Protein AF-A0A0D2D3Q6-F1 (afdb_monomer_lite)

Structure (mmCIF, N/CA/C/O backbone):
data_AF-A0A0D2D3Q6-F1
#
_entry.id   AF-A0A0D2D3Q6-F1
#
loop_
_atom_site.group_PDB
_atom_site.id
_atom_site.type_symbol
_atom_site.label_atom_id
_atom_site.label_alt_id
_atom_site.label_comp_id
_atom_site.label_asym_id
_atom_site.label_entity_id
_atom_site.label_seq_id
_atom_site.pdbx_PDB_ins_code
_atom_site.Cartn_x
_atom_site.Cartn_y
_atom_site.Cartn_z
_atom_site.occupancy
_atom_site.B_iso_or_equiv
_atom_site.auth_seq_id
_atom_site.auth_comp_id
_atom_site.auth_asym_id
_atom_site.auth_atom_id
_atom_site.pdbx_PDB_model_num
ATOM 1 N N . MET A 1 1 ? -14.175 33.205 -20.455 1.00 51.38 1 MET A N 1
ATOM 2 C CA . MET A 1 1 ? -14.523 32.131 -19.491 1.00 51.38 1 MET A CA 1
ATOM 3 C C . MET A 1 1 ? -14.733 30.752 -20.127 1.00 51.38 1 MET A C 1
ATOM 5 O O . MET A 1 1 ? -14.421 29.776 -19.465 1.00 51.38 1 MET A O 1
ATOM 9 N N . LEU A 1 2 ? -15.157 30.634 -21.395 1.00 55.62 2 LEU A N 1
ATOM 10 C CA . LEU A 1 2 ? -15.323 29.336 -22.084 1.00 55.62 2 LEU A CA 1
ATOM 11 C C . LEU A 1 2 ? -14.009 28.595 -22.442 1.00 55.62 2 LEU A C 1
ATOM 13 O O . LEU A 1 2 ? -14.038 27.388 -22.663 1.00 55.62 2 LEU A O 1
ATOM 17 N N . SER A 1 3 ? -12.853 29.274 -22.494 1.00 57.31 3 SER A N 1
ATOM 18 C CA . SER A 1 3 ? -11.579 28.653 -22.915 1.00 57.31 3 SER A CA 1
ATOM 19 C C . SER A 1 3 ? -10.879 27.840 -21.817 1.00 57.31 3 SER A C 1
ATOM 21 O O . SER A 1 3 ? -10.278 26.812 -22.120 1.00 57.31 3 SER A O 1
ATOM 23 N N . LEU A 1 4 ? -10.995 28.250 -20.548 1.00 57.03 4 LEU A N 1
ATOM 24 C CA . LEU A 1 4 ? -10.386 27.560 -19.400 1.00 57.03 4 LEU A CA 1
ATOM 25 C C . LEU A 1 4 ? -11.086 26.231 -19.082 1.00 57.03 4 LEU A C 1
ATOM 27 O O . LEU A 1 4 ? -10.421 25.244 -18.786 1.00 57.03 4 LEU A O 1
ATOM 31 N N . GLN A 1 5 ? -12.414 26.172 -19.219 1.00 58.59 5 GLN A N 1
ATOM 32 C CA . GLN A 1 5 ? -13.184 24.949 -18.963 1.00 58.59 5 GLN A CA 1
ATOM 33 C C . GLN A 1 5 ? -12.845 23.826 -19.955 1.00 58.59 5 GLN A C 1
ATOM 35 O O . GLN A 1 5 ? -12.785 22.663 -19.565 1.00 58.59 5 GLN A O 1
ATOM 40 N N . ARG A 1 6 ? -12.550 24.168 -21.217 1.00 57.25 6 ARG A N 1
ATOM 41 C 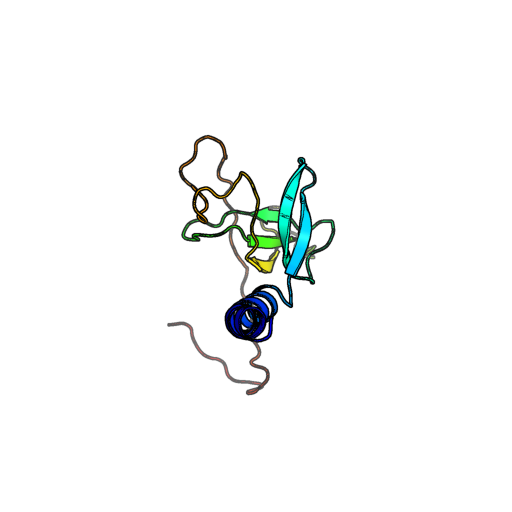CA . ARG A 1 6 ? -12.213 23.189 -22.262 1.00 57.25 6 ARG A CA 1
ATOM 42 C C . ARG A 1 6 ? -10.844 22.522 -22.040 1.00 57.25 6 ARG A C 1
ATOM 44 O O . ARG A 1 6 ? -10.670 21.373 -22.417 1.00 57.25 6 ARG A O 1
ATOM 51 N N . HIS A 1 7 ? -9.906 23.204 -21.375 1.00 61.28 7 HIS A N 1
ATOM 52 C CA . HIS A 1 7 ? -8.580 22.653 -21.048 1.00 61.28 7 HIS A CA 1
ATOM 53 C C . HIS A 1 7 ? -8.582 21.783 -19.779 1.00 61.28 7 HIS A C 1
ATOM 55 O O . HIS A 1 7 ? -7.660 21.003 -19.570 1.00 61.28 7 HIS A O 1
ATOM 61 N N . GLN A 1 8 ? -9.613 21.889 -18.934 1.00 68.00 8 GLN A N 1
ATOM 62 C CA . GLN A 1 8 ? -9.720 21.123 -17.686 1.00 68.00 8 GLN A CA 1
ATOM 63 C C . GLN A 1 8 ? -10.519 19.821 -17.827 1.00 68.00 8 GLN A C 1
ATOM 65 O O . GLN A 1 8 ? -10.447 18.967 -16.944 1.00 68.00 8 GLN A O 1
ATOM 70 N N . GLN A 1 9 ? -11.288 19.657 -18.907 1.00 71.56 9 GLN A N 1
ATOM 71 C CA . GLN A 1 9 ? -12.125 18.470 -19.114 1.00 71.56 9 GLN A CA 1
ATOM 72 C C . GLN A 1 9 ? -11.321 17.164 -19.220 1.00 71.56 9 GLN A C 1
ATOM 74 O O . GLN A 1 9 ? -11.612 16.269 -18.427 1.00 71.56 9 GLN A O 1
ATOM 79 N N . PRO A 1 10 ? -10.263 17.060 -20.052 1.00 79.12 10 PRO A N 1
ATOM 80 C CA . PRO A 1 10 ? -9.485 15.821 -20.152 1.00 79.12 10 PRO A CA 1
ATOM 81 C C . PRO A 1 10 ? -8.837 15.423 -18.821 1.00 79.12 10 PRO A C 1
ATOM 83 O O . PRO A 1 10 ? -8.783 14.253 -18.462 1.00 79.12 10 PRO A O 1
ATOM 86 N N . PHE A 1 11 ? -8.392 16.414 -18.043 1.00 75.00 11 PHE A N 1
ATOM 87 C CA . PHE A 1 11 ? -7.808 16.194 -16.723 1.00 75.00 11 PHE A CA 1
ATOM 88 C C . PHE A 1 11 ? -8.832 15.655 -15.717 1.00 75.00 11 PHE A C 1
ATOM 90 O O . PHE A 1 11 ? -8.550 14.712 -14.982 1.00 75.00 11 PHE A O 1
ATOM 97 N N . ARG A 1 12 ? -10.046 16.218 -15.698 1.00 73.94 12 ARG A N 1
ATOM 98 C CA . ARG A 1 12 ? -11.135 15.736 -14.835 1.00 73.94 12 ARG A CA 1
ATOM 99 C C . ARG A 1 12 ? -11.587 14.330 -15.213 1.00 73.94 12 ARG A C 1
ATOM 101 O O . ARG A 1 12 ? -11.845 13.525 -14.325 1.00 73.94 12 ARG A O 1
ATOM 108 N N . GLU A 1 13 ? -11.687 14.039 -16.505 1.00 80.88 13 GLU A N 1
ATOM 109 C CA . GLU A 1 13 ? -12.031 12.706 -17.005 1.00 80.88 13 GLU A CA 1
ATOM 110 C C . GLU A 1 13 ? -10.966 11.680 -16.624 1.00 80.88 13 GLU A C 1
ATOM 112 O O . GLU A 1 13 ? -11.313 10.630 -16.091 1.00 80.88 13 GLU A O 1
ATOM 117 N N . ALA A 1 14 ? -9.682 12.017 -16.780 1.00 72.56 14 ALA A N 1
ATOM 118 C CA . ALA A 1 14 ? -8.582 11.171 -16.332 1.00 72.56 14 ALA A CA 1
ATOM 119 C C . ALA A 1 14 ? -8.637 10.927 -14.815 1.00 72.56 14 ALA A C 1
ATOM 121 O O . ALA A 1 14 ? -8.611 9.779 -14.382 1.00 72.56 14 ALA A O 1
ATOM 122 N N . ILE A 1 15 ? -8.800 11.971 -13.994 1.00 74.75 15 ILE A N 1
ATOM 123 C CA . ILE A 1 15 ? -8.933 11.813 -12.535 1.00 74.75 15 ILE A CA 1
ATOM 124 C C . ILE A 1 15 ? -10.091 10.880 -12.179 1.00 74.75 15 ILE A C 1
ATOM 126 O O . ILE A 1 15 ? -9.925 10.006 -11.331 1.00 74.75 15 ILE A O 1
ATOM 130 N N . ASN A 1 16 ? -11.248 11.049 -12.816 1.00 74.38 16 ASN A N 1
ATOM 131 C CA . ASN A 1 16 ? -12.411 10.209 -12.555 1.00 74.38 16 ASN A CA 1
ATOM 132 C C . ASN A 1 16 ? -12.204 8.766 -13.032 1.00 74.38 16 ASN A C 1
ATOM 134 O O . ASN A 1 16 ? -12.684 7.847 -12.378 1.00 74.38 16 ASN A O 1
ATOM 138 N N . ALA A 1 17 ? -11.492 8.556 -14.140 1.00 72.06 17 ALA A N 1
ATOM 139 C CA . ALA A 1 17 ? -11.185 7.225 -14.652 1.00 72.06 17 ALA A CA 1
ATOM 140 C C . ALA A 1 17 ? -10.190 6.476 -13.751 1.00 72.06 17 ALA A C 1
ATOM 142 O O . ALA A 1 17 ? -10.398 5.302 -13.465 1.00 72.06 17 ALA A O 1
ATOM 143 N N . PHE A 1 18 ? -9.146 7.154 -13.264 1.00 67.25 18 PHE A N 1
ATOM 144 C CA . PHE A 1 18 ? -8.101 6.541 -12.435 1.00 67.25 18 PHE A CA 1
ATOM 145 C C . PHE A 1 18 ? -8.477 6.412 -10.953 1.00 67.25 18 PHE A C 1
ATOM 147 O O . PHE A 1 18 ? -7.998 5.500 -10.284 1.00 67.25 18 PHE A O 1
ATOM 154 N N . ASN A 1 19 ? -9.329 7.305 -10.434 1.00 75.69 19 ASN A N 1
ATOM 155 C CA . ASN A 1 19 ? -9.697 7.338 -9.012 1.00 75.69 19 ASN A CA 1
ATOM 156 C C . ASN A 1 19 ? -11.174 7.027 -8.750 1.00 75.69 19 ASN A C 1
ATOM 158 O O . ASN A 1 19 ? -11.618 7.074 -7.603 1.00 75.69 19 ASN A O 1
ATOM 162 N N . GLY A 1 20 ? -11.961 6.729 -9.786 1.00 76.88 20 GLY A N 1
ATOM 163 C CA . GLY A 1 20 ? -13.405 6.526 -9.669 1.00 76.88 20 GLY A CA 1
ATOM 164 C C . GLY A 1 20 ? -13.792 5.373 -8.746 1.00 76.88 20 GLY A C 1
ATOM 165 O O . GLY A 1 20 ? -14.895 5.374 -8.199 1.00 76.88 20 GLY A O 1
ATOM 166 N N . ASP A 1 21 ? -12.890 4.420 -8.528 1.00 82.69 21 ASP A N 1
ATOM 167 C CA . ASP A 1 21 ? -13.013 3.264 -7.640 1.00 82.69 21 ASP A CA 1
ATOM 168 C C . ASP A 1 21 ? -12.183 3.398 -6.350 1.00 82.69 21 ASP A C 1
ATOM 170 O O . ASP A 1 21 ? -12.068 2.430 -5.595 1.00 82.69 21 ASP A O 1
ATOM 174 N N . LYS A 1 22 ? -11.632 4.587 -6.078 1.00 89.25 22 LYS A N 1
ATOM 175 C CA . LYS A 1 22 ? -10.792 4.849 -4.913 1.00 89.25 22 LYS A CA 1
ATOM 176 C C . LYS A 1 22 ? -11.534 5.604 -3.810 1.00 89.25 22 LYS A C 1
ATOM 178 O O . LYS A 1 22 ? -12.496 6.332 -4.056 1.00 89.25 22 LYS A O 1
ATOM 183 N N . ILE A 1 23 ? -11.076 5.422 -2.576 1.00 91.31 23 ILE A N 1
ATOM 184 C CA . ILE A 1 23 ? -11.530 6.128 -1.374 1.00 91.31 23 ILE A CA 1
ATOM 185 C C . ILE A 1 23 ? -10.333 6.726 -0.642 1.00 91.31 23 ILE A C 1
ATOM 187 O O . ILE A 1 23 ? -9.238 6.167 -0.674 1.00 91.31 23 ILE A O 1
ATOM 191 N N . LEU A 1 24 ? -10.548 7.848 0.042 1.00 92.31 24 LEU A N 1
ATOM 192 C CA . LEU A 1 24 ? -9.580 8.380 0.996 1.00 92.31 24 LEU A CA 1
ATOM 193 C C . LEU A 1 24 ? -9.763 7.693 2.347 1.00 92.31 24 LEU A C 1
ATOM 195 O O . LEU A 1 24 ? -10.890 7.435 2.772 1.00 92.31 24 LEU A O 1
ATOM 199 N N . GLY A 1 25 ? -8.657 7.433 3.033 1.00 91.31 25 GLY A N 1
ATOM 200 C CA . GLY A 1 25 ? -8.680 6.838 4.362 1.00 91.31 25 GLY A CA 1
ATOM 201 C C . GLY A 1 25 ? -7.374 7.040 5.112 1.00 91.31 25 GLY A C 1
ATOM 202 O O . GLY A 1 25 ? -6.446 7.694 4.628 1.00 91.31 25 GLY A O 1
ATOM 203 N N . SER A 1 26 ? -7.303 6.438 6.292 1.00 91.56 26 SER A N 1
ATOM 204 C CA . SER A 1 26 ? -6.084 6.366 7.083 1.00 91.56 26 SER A CA 1
ATOM 205 C C . SER A 1 26 ? -5.839 4.952 7.598 1.00 91.56 26 SER A C 1
ATOM 207 O O . SER A 1 26 ? -6.762 4.166 7.808 1.00 91.56 26 SER A O 1
ATOM 209 N N . THR A 1 27 ? -4.566 4.630 7.793 1.00 88.44 27 THR A N 1
ATOM 210 C CA . THR A 1 27 ? -4.126 3.413 8.478 1.00 88.44 27 THR A CA 1
ATOM 211 C C . THR A 1 27 ? -4.247 3.589 9.993 1.00 88.44 27 THR A C 1
ATOM 213 O O . THR A 1 27 ? -4.240 4.714 10.499 1.00 88.44 27 THR A O 1
ATOM 216 N N . ALA A 1 28 ? -4.301 2.483 10.741 1.00 85.25 28 ALA A N 1
ATOM 217 C CA . ALA A 1 28 ? -4.389 2.512 12.207 1.00 85.25 28 ALA A CA 1
ATOM 218 C C . ALA A 1 28 ? -3.193 3.211 12.882 1.00 85.25 28 ALA A C 1
ATOM 220 O O . ALA A 1 28 ? -3.321 3.731 13.986 1.00 85.25 28 ALA A O 1
ATOM 221 N N . VAL A 1 29 ? -2.044 3.255 12.202 1.00 81.06 29 VAL A N 1
ATOM 222 C CA . VAL A 1 29 ? -0.820 3.924 12.668 1.00 81.06 29 VAL A CA 1
ATOM 223 C C . VAL A 1 29 ? -0.732 5.396 12.230 1.00 81.06 29 VAL A C 1
ATOM 225 O O . VAL A 1 29 ? 0.270 6.054 12.485 1.00 81.06 29 VAL A O 1
ATOM 228 N N . GLY A 1 30 ? -1.776 5.934 11.587 1.00 82.94 30 GLY A N 1
ATOM 229 C CA . GLY A 1 30 ? -1.913 7.366 11.308 1.00 82.94 30 GLY A CA 1
ATOM 230 C C . GLY A 1 30 ? -1.475 7.834 9.918 1.00 82.94 30 GLY A C 1
ATOM 231 O O . GLY A 1 30 ? -1.585 9.025 9.636 1.00 82.94 30 GLY A O 1
ATOM 232 N N . TYR A 1 31 ? -1.034 6.948 9.017 1.00 84.44 31 TYR A N 1
ATOM 233 C CA . TYR A 1 31 ? -0.770 7.347 7.626 1.00 84.44 31 TYR A CA 1
ATOM 234 C C . TYR A 1 31 ? -2.068 7.595 6.862 1.00 84.44 31 TYR A C 1
ATOM 236 O O . TYR A 1 31 ? -2.979 6.772 6.936 1.00 84.44 31 TYR A O 1
ATOM 244 N N . ALA A 1 32 ? -2.127 8.675 6.086 1.00 88.25 32 ALA A N 1
ATOM 245 C CA . ALA A 1 32 ? -3.217 8.951 5.154 1.00 88.25 32 ALA A CA 1
ATOM 246 C C . ALA A 1 32 ? -2.930 8.333 3.780 1.00 88.25 32 ALA A C 1
ATOM 248 O O . ALA A 1 32 ? -1.781 8.277 3.339 1.00 88.25 32 ALA A O 1
ATOM 249 N N . GLY A 1 33 ? -3.973 7.893 3.083 1.00 89.94 33 GLY A N 1
ATOM 250 C CA . GLY A 1 33 ? -3.811 7.239 1.793 1.00 89.94 33 GLY A CA 1
ATOM 251 C C . GLY A 1 33 ? -5.071 7.203 0.945 1.00 89.94 33 GLY A C 1
ATOM 252 O O . GLY A 1 33 ? -6.144 7.668 1.342 1.00 89.94 33 GLY A O 1
ATOM 253 N N . MET A 1 34 ? -4.904 6.629 -0.239 1.00 92.00 34 MET A N 1
ATOM 254 C CA . MET A 1 34 ? -5.955 6.373 -1.205 1.00 92.00 34 MET A CA 1
ATOM 255 C C . MET A 1 34 ? -6.010 4.871 -1.490 1.00 92.00 34 MET A C 1
ATOM 257 O O . MET A 1 34 ? -5.006 4.255 -1.850 1.00 92.00 34 MET A O 1
ATOM 261 N N . PHE A 1 35 ? -7.185 4.284 -1.300 1.00 92.44 35 PHE A N 1
ATOM 262 C CA . PHE A 1 35 ? -7.415 2.839 -1.258 1.00 92.44 35 PHE A CA 1
ATOM 263 C C . PHE A 1 35 ? -8.514 2.440 -2.237 1.00 92.44 35 PHE A C 1
ATOM 265 O O . PHE A 1 35 ? -9.252 3.301 -2.706 1.00 92.44 35 PHE A O 1
ATOM 272 N N . ASN A 1 36 ? -8.673 1.149 -2.524 1.00 92.94 36 ASN A N 1
ATOM 273 C CA . ASN A 1 36 ? -9.818 0.673 -3.304 1.00 92.94 36 ASN A CA 1
ATOM 274 C C . ASN A 1 36 ? -11.115 0.799 -2.491 1.00 92.94 36 ASN A C 1
ATOM 276 O O . ASN A 1 36 ? -11.114 0.658 -1.271 1.00 92.94 36 ASN A O 1
ATOM 280 N N . LYS A 1 37 ? -12.253 1.021 -3.157 1.00 92.31 37 LYS A N 1
ATOM 281 C CA . LYS A 1 37 ? -13.582 1.097 -2.514 1.00 92.31 37 LYS A CA 1
ATOM 282 C C . LYS A 1 37 ? -13.956 -0.141 -1.698 1.00 92.31 37 LYS A C 1
ATOM 284 O O . LYS A 1 37 ? -14.793 -0.048 -0.808 1.00 92.31 37 LYS A O 1
ATOM 289 N N . SER A 1 38 ? -13.376 -1.291 -2.024 1.00 92.25 38 SER A N 1
ATOM 290 C CA . SER A 1 38 ? -13.569 -2.555 -1.311 1.00 92.25 38 SER A CA 1
ATOM 291 C C . SER A 1 38 ? -12.736 -2.668 -0.030 1.00 92.25 38 SER A C 1
ATOM 293 O O . SER A 1 38 ? -12.942 -3.625 0.723 1.00 92.25 38 SER A O 1
ATOM 295 N N . THR A 1 39 ? -11.815 -1.730 0.228 1.00 93.81 39 THR A N 1
ATOM 296 C CA . THR A 1 39 ? -11.005 -1.681 1.450 1.00 93.81 39 THR A CA 1
ATOM 297 C C . THR A 1 39 ? -11.880 -1.416 2.674 1.00 93.81 39 THR A C 1
ATOM 299 O O . THR A 1 39 ? -12.785 -0.580 2.643 1.00 93.81 39 THR A O 1
ATOM 302 N N . ARG A 1 40 ? -11.608 -2.127 3.770 1.00 93.38 40 ARG A N 1
ATOM 303 C CA . ARG A 1 40 ? -12.363 -2.038 5.028 1.00 93.38 40 ARG A CA 1
ATOM 304 C C . ARG A 1 40 ? -11.460 -2.226 6.256 1.00 93.38 40 ARG A C 1
ATOM 306 O O . ARG A 1 40 ? -10.339 -2.715 6.115 1.00 93.38 40 ARG A O 1
ATOM 313 N N . PRO A 1 41 ? -11.932 -1.881 7.470 1.00 92.94 41 PRO A N 1
ATOM 314 C CA . PRO A 1 41 ? -11.190 -2.156 8.699 1.00 92.94 41 PRO A CA 1
ATOM 315 C C . PRO A 1 41 ? -10.808 -3.638 8.825 1.00 92.94 41 PRO A C 1
ATOM 317 O O . PRO A 1 41 ? -11.636 -4.514 8.577 1.00 92.94 41 PRO A O 1
ATOM 320 N N . GLY A 1 42 ? -9.561 -3.902 9.220 1.00 89.00 42 GLY A N 1
ATOM 321 C CA . GLY A 1 42 ? -8.981 -5.249 9.296 1.00 89.00 42 GLY A CA 1
ATOM 322 C C . GLY A 1 42 ? -8.170 -5.657 8.062 1.00 89.00 42 GLY A C 1
ATOM 323 O O . GLY A 1 42 ? -7.388 -6.600 8.149 1.00 89.00 42 GLY A O 1
ATOM 324 N N . ASP A 1 43 ? -8.298 -4.935 6.946 1.00 91.69 43 ASP A N 1
ATOM 325 C CA . ASP A 1 43 ? -7.360 -5.065 5.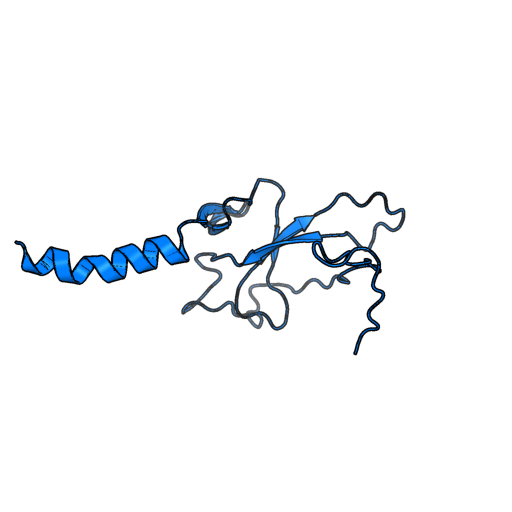833 1.00 91.69 43 ASP A CA 1
ATOM 326 C C . ASP A 1 43 ? -5.985 -4.502 6.237 1.00 91.69 43 ASP A C 1
ATOM 328 O O . ASP A 1 43 ? -5.886 -3.555 7.026 1.00 91.69 43 ASP A O 1
ATOM 332 N N . ILE A 1 44 ? -4.921 -5.076 5.682 1.00 89.75 44 ILE A N 1
ATOM 333 C CA . ILE A 1 44 ? -3.535 -4.696 5.955 1.00 89.75 44 ILE A CA 1
ATOM 334 C C . ILE A 1 44 ? -2.894 -4.080 4.715 1.00 89.75 44 ILE A C 1
ATOM 336 O O . ILE A 1 44 ? -3.162 -4.492 3.587 1.00 89.75 44 ILE A O 1
ATOM 340 N N . VAL A 1 45 ? -2.033 -3.089 4.931 1.00 88.81 45 VAL A N 1
ATOM 341 C CA . VAL A 1 45 ? -1.202 -2.504 3.875 1.00 88.81 45 VAL A CA 1
ATOM 342 C C . VAL A 1 45 ? 0.158 -3.179 3.914 1.00 88.81 45 VAL A C 1
ATOM 344 O O . VAL A 1 45 ? 0.782 -3.240 4.972 1.00 88.81 45 VAL A O 1
ATOM 347 N N . VAL A 1 46 ? 0.618 -3.663 2.768 1.00 86.38 46 VAL A N 1
ATOM 348 C CA . VAL A 1 46 ? 1.912 -4.330 2.622 1.00 86.38 46 VAL A CA 1
ATOM 349 C C . VAL A 1 46 ? 2.676 -3.756 1.439 1.00 86.38 46 VAL A C 1
ATOM 351 O O . VAL A 1 46 ? 2.088 -3.329 0.445 1.00 86.38 46 VAL A O 1
ATOM 354 N N . ALA A 1 47 ? 3.998 -3.790 1.524 1.00 82.62 47 ALA A N 1
ATOM 355 C CA . ALA A 1 47 ? 4.862 -3.664 0.363 1.00 82.62 47 ALA A CA 1
ATOM 35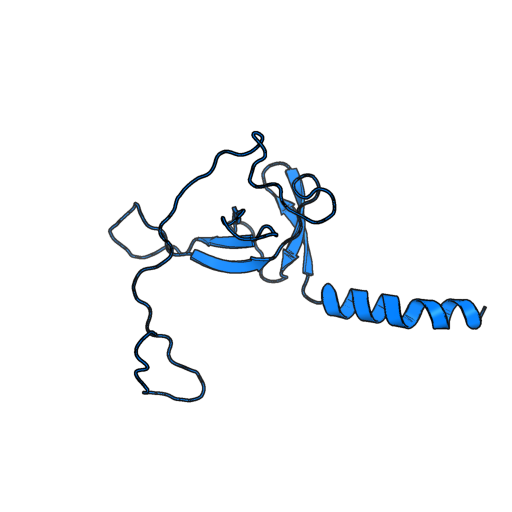6 C C . ALA A 1 47 ? 5.323 -5.066 -0.035 1.00 82.62 47 ALA A C 1
ATOM 358 O O . ALA A 1 47 ? 5.889 -5.788 0.784 1.00 82.62 47 ALA A O 1
ATOM 359 N N . LEU A 1 48 ? 5.051 -5.464 -1.275 1.00 81.81 48 LEU A N 1
ATOM 360 C CA . LEU A 1 48 ? 5.481 -6.759 -1.796 1.00 81.81 48 LEU A CA 1
ATOM 361 C C . LEU A 1 48 ? 6.839 -6.598 -2.477 1.00 81.81 48 LEU A C 1
ATOM 363 O O . LEU A 1 48 ? 7.014 -5.693 -3.295 1.00 81.81 48 LEU A O 1
ATOM 367 N N . PHE A 1 49 ? 7.795 -7.479 -2.168 1.00 75.94 49 PHE A N 1
ATOM 368 C CA . PHE A 1 49 ? 9.080 -7.493 -2.866 1.00 75.94 49 PHE A CA 1
ATOM 369 C C . PHE A 1 49 ? 8.881 -7.676 -4.372 1.00 75.94 49 PHE A C 1
ATOM 371 O O . PHE A 1 49 ? 8.155 -8.562 -4.811 1.00 75.94 49 PHE A O 1
ATOM 378 N N . GLY A 1 50 ? 9.527 -6.809 -5.155 1.00 75.75 50 GLY A N 1
ATOM 379 C CA . GLY A 1 50 ? 9.354 -6.743 -6.609 1.00 75.75 50 GLY A CA 1
ATOM 380 C C . GLY A 1 50 ? 8.187 -5.863 -7.076 1.00 75.75 50 GLY A C 1
ATOM 381 O O . GLY A 1 50 ? 8.049 -5.653 -8.277 1.00 75.75 50 GLY A O 1
ATOM 382 N N . GLY A 1 51 ? 7.372 -5.324 -6.164 1.00 75.81 51 GLY A N 1
ATOM 383 C CA . GLY A 1 51 ? 6.351 -4.323 -6.468 1.00 75.81 51 GLY A CA 1
ATOM 384 C C . GLY A 1 51 ? 6.862 -2.888 -6.303 1.00 75.81 51 GLY A C 1
ATOM 385 O O . GLY A 1 51 ? 7.641 -2.598 -5.400 1.00 75.81 51 GLY A O 1
ATOM 386 N N . GLU A 1 52 ? 6.385 -1.978 -7.153 1.00 79.00 52 GLU A N 1
ATOM 387 C CA . GLU A 1 52 ? 6.706 -0.536 -7.088 1.00 79.00 52 GLU A CA 1
ATOM 388 C C . GLU A 1 52 ? 5.750 0.255 -6.173 1.00 79.00 52 GLU A C 1
ATOM 390 O O . GLU A 1 52 ? 6.018 1.399 -5.797 1.00 79.00 52 GLU A O 1
ATOM 395 N N . TYR A 1 53 ? 4.628 -0.369 -5.802 1.00 84.62 53 TYR A N 1
ATOM 396 C CA . TYR A 1 53 ? 3.510 0.240 -5.087 1.00 84.62 53 TYR A CA 1
ATOM 397 C C . TYR A 1 53 ? 3.106 -0.609 -3.877 1.00 84.62 53 TYR A C 1
ATOM 399 O O . TYR A 1 53 ? 3.241 -1.834 -3.921 1.00 84.62 53 TYR A O 1
ATOM 407 N N . PRO A 1 54 ? 2.567 0.003 -2.808 1.00 88.31 54 PRO A N 1
ATOM 408 C CA . PRO A 1 54 ? 1.966 -0.746 -1.721 1.00 88.31 54 PRO A CA 1
ATOM 409 C C . PRO A 1 54 ? 0.621 -1.352 -2.143 1.00 88.31 54 PRO A C 1
ATOM 411 O O . PRO A 1 54 ? -0.113 -0.820 -2.982 1.00 88.31 54 PRO A O 1
ATOM 414 N N . PHE A 1 55 ? 0.269 -2.461 -1.507 1.00 90.56 55 PHE A N 1
ATOM 415 C CA . PHE A 1 55 ? -0.949 -3.222 -1.752 1.00 90.56 55 PHE A CA 1
ATOM 416 C C . PHE A 1 55 ? -1.769 -3.346 -0.476 1.00 90.56 55 PHE A C 1
ATOM 418 O O . PHE A 1 55 ? -1.234 -3.387 0.629 1.00 90.56 55 PHE A O 1
ATOM 425 N N . VAL A 1 56 ? -3.081 -3.447 -0.642 1.00 91.69 56 VAL A N 1
ATOM 426 C CA . VAL A 1 56 ? -4.001 -3.838 0.419 1.00 91.69 56 VAL A CA 1
ATOM 427 C C . VAL A 1 56 ? -4.260 -5.332 0.289 1.00 91.69 56 VAL A C 1
ATOM 429 O O . VAL A 1 56 ? -4.749 -5.795 -0.747 1.00 91.69 56 VAL A O 1
ATOM 432 N N . LEU A 1 57 ? -3.955 -6.074 1.349 1.00 90.94 57 LEU A N 1
ATOM 433 C CA . LEU A 1 57 ? -4.325 -7.474 1.503 1.00 90.94 57 LEU A CA 1
ATOM 434 C C . LEU A 1 57 ? -5.384 -7.607 2.587 1.00 90.94 57 LEU A C 1
ATOM 436 O O . LEU A 1 57 ? -5.375 -6.893 3.589 1.00 90.94 57 LEU A O 1
ATOM 440 N N . ARG A 1 58 ? -6.284 -8.562 2.407 1.00 90.25 58 ARG A N 1
ATOM 441 C CA . ARG A 1 58 ? -7.250 -8.947 3.424 1.00 90.25 58 ARG A CA 1
ATOM 442 C C . ARG A 1 58 ? -6.892 -10.328 3.952 1.00 90.25 58 ARG A C 1
ATOM 444 O O . ARG A 1 58 ? -6.956 -11.282 3.173 1.00 90.25 58 ARG A O 1
ATOM 451 N N . PRO A 1 59 ? -6.564 -10.463 5.247 1.00 85.19 59 PRO A N 1
ATOM 452 C CA . PRO A 1 59 ? -6.425 -11.772 5.862 1.00 85.19 59 PRO A CA 1
ATOM 453 C C . PRO A 1 59 ? -7.734 -12.547 5.697 1.00 85.19 59 PRO A C 1
ATOM 455 O O . PRO A 1 59 ? -8.811 -12.066 6.067 1.00 85.19 59 PRO A O 1
ATOM 458 N N . ARG A 1 60 ? -7.659 -13.745 5.129 1.00 80.50 60 ARG A N 1
ATOM 459 C CA . ARG A 1 60 ? -8.746 -14.716 5.181 1.00 80.50 60 ARG A CA 1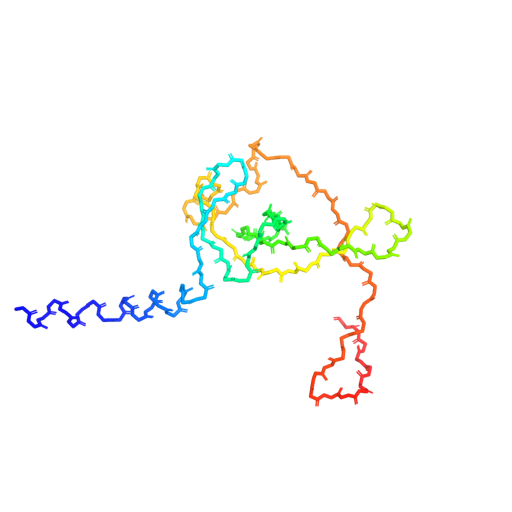
ATOM 460 C C . ARG A 1 60 ? -8.541 -15.495 6.471 1.00 80.50 60 ARG A C 1
ATOM 462 O O . ARG A 1 60 ? -7.448 -15.982 6.736 1.00 80.50 60 ARG A O 1
ATOM 469 N N . GLN A 1 61 ? -9.586 -15.622 7.283 1.00 66.25 61 GLN A N 1
ATOM 470 C CA . GLN A 1 61 ? -9.590 -16.646 8.325 1.00 66.25 61 GLN A CA 1
ATOM 471 C C . GLN A 1 61 ? -9.590 -17.991 7.603 1.00 66.25 61 GLN A C 1
ATOM 473 O O . GLN A 1 61 ? -10.640 -18.467 7.172 1.00 66.25 61 GLN A O 1
ATOM 478 N N . SER A 1 62 ? -8.409 -18.553 7.363 1.00 56.53 62 SER A N 1
ATOM 479 C CA . SER A 1 62 ? -8.330 -19.909 6.860 1.00 56.53 62 SER A CA 1
ATOM 480 C C . SER A 1 62 ? -8.806 -20.822 7.993 1.00 56.53 62 SER A C 1
ATOM 482 O O . SER A 1 62 ? -8.440 -20.673 9.156 1.00 56.53 62 SER A O 1
ATOM 484 N N . LEU A 1 63 ? -9.667 -21.773 7.648 1.00 50.38 63 LEU A N 1
ATOM 485 C CA . LEU A 1 63 ? -10.021 -22.912 8.495 1.00 50.38 63 LEU A CA 1
ATOM 486 C C . LEU A 1 63 ? -8.847 -23.914 8.590 1.00 50.38 63 LEU A C 1
ATOM 488 O O . LEU A 1 63 ? -9.071 -25.091 8.867 1.00 50.38 63 LEU A O 1
ATOM 492 N N . ARG A 1 64 ? -7.614 -23.485 8.277 1.00 49.16 64 ARG A N 1
ATOM 493 C CA . ARG A 1 64 ? -6.436 -24.350 8.229 1.00 49.16 64 ARG A CA 1
ATOM 494 C C . ARG A 1 64 ? -5.874 -24.523 9.638 1.00 49.16 64 ARG A C 1
ATOM 496 O O . ARG A 1 64 ? -5.930 -23.624 10.473 1.00 49.16 64 ARG A O 1
ATOM 503 N N . VAL A 1 65 ? -5.392 -25.732 9.894 1.00 50.66 65 VAL A N 1
ATOM 504 C CA . VAL A 1 65 ? -4.862 -26.200 11.186 1.00 50.66 65 VAL A CA 1
ATOM 505 C C . VAL A 1 65 ? -3.421 -25.703 11.400 1.00 50.66 65 VAL A C 1
ATOM 507 O O . VAL A 1 65 ? -2.873 -25.756 12.498 1.00 50.66 65 VAL A O 1
ATOM 510 N N . ASP A 1 66 ? -2.836 -25.166 10.341 1.00 51.59 66 ASP A N 1
ATOM 511 C CA . ASP A 1 66 ? -1.475 -24.711 10.179 1.00 51.59 66 ASP A CA 1
ATOM 512 C C . ASP A 1 66 ? -1.453 -23.187 10.381 1.00 51.59 66 ASP A C 1
ATOM 514 O O . ASP A 1 66 ? -1.783 -22.394 9.502 1.00 51.59 66 ASP A O 1
ATOM 518 N N . VAL A 1 67 ? -1.115 -22.791 11.609 1.00 50.62 67 VAL A N 1
ATOM 519 C CA . VAL A 1 67 ? -1.181 -21.413 12.137 1.00 50.62 67 VAL A CA 1
ATOM 520 C C . VAL A 1 67 ? -0.182 -20.454 11.479 1.00 50.62 67 VAL A C 1
ATOM 522 O O . VAL A 1 67 ? -0.320 -19.239 11.620 1.00 50.62 67 VAL A O 1
ATOM 525 N N . ASP A 1 68 ? 0.805 -20.995 10.765 1.00 49.91 68 ASP A N 1
ATOM 526 C CA . ASP A 1 68 ? 1.972 -20.247 10.295 1.00 49.91 68 ASP A CA 1
ATOM 527 C C . ASP A 1 68 ? 1.815 -19.694 8.866 1.00 49.91 68 ASP A C 1
ATOM 529 O O . ASP A 1 68 ? 2.604 -18.845 8.454 1.00 49.91 68 ASP A O 1
ATOM 533 N N . LEU A 1 69 ? 0.780 -20.108 8.118 1.00 53.03 69 LEU A N 1
ATOM 534 C CA . LEU A 1 69 ? 0.535 -19.675 6.735 1.00 53.03 69 LEU A CA 1
ATOM 535 C C . LEU A 1 69 ? -0.926 -19.246 6.544 1.00 53.03 69 LEU A C 1
ATOM 537 O O . LEU A 1 69 ? -1.821 -20.043 6.260 1.00 53.03 69 LEU A O 1
ATOM 541 N N . GLY A 1 70 ? -1.177 -17.952 6.740 1.00 63.28 70 GLY A N 1
ATOM 542 C CA . GLY A 1 70 ? -2.485 -17.349 6.496 1.00 63.28 70 GLY A CA 1
ATOM 543 C C . GLY A 1 70 ? -2.780 -17.194 5.002 1.00 63.28 70 GLY A C 1
ATOM 544 O O . GLY A 1 70 ? -1.917 -16.790 4.227 1.00 63.28 70 GLY A O 1
ATOM 545 N N . ASP A 1 71 ? -4.026 -17.451 4.602 1.00 74.62 71 ASP A N 1
ATOM 546 C CA . ASP A 1 71 ? -4.501 -17.129 3.255 1.00 74.62 71 ASP A CA 1
ATOM 547 C C . ASP A 1 71 ? -4.844 -15.628 3.180 1.00 74.62 71 ASP A C 1
ATOM 549 O O . ASP A 1 71 ? -5.459 -15.077 4.096 1.00 74.62 71 ASP A O 1
ATOM 553 N N . PHE A 1 72 ? -4.510 -14.953 2.077 1.00 82.81 72 PHE A N 1
ATOM 554 C CA . PHE A 1 72 ? -4.828 -13.535 1.869 1.00 82.81 72 PHE A CA 1
ATOM 555 C C . PHE A 1 72 ? -5.584 -13.319 0.559 1.00 82.81 72 PHE A C 1
ATOM 557 O O . PHE A 1 72 ? -5.307 -13.948 -0.458 1.00 82.81 72 PHE A O 1
ATOM 564 N N . GLU A 1 73 ? -6.540 -12.395 0.572 1.00 86.81 73 GLU A N 1
ATOM 565 C CA . GLU A 1 73 ? -7.177 -11.869 -0.633 1.00 86.81 73 GLU A CA 1
ATOM 566 C C . GLU A 1 73 ? -6.485 -10.561 -1.039 1.00 86.81 73 GLU A C 1
ATOM 568 O O . GLU A 1 73 ? -6.348 -9.641 -0.227 1.00 86.81 73 GLU A O 1
ATOM 573 N N . LEU A 1 74 ? -6.057 -10.465 -2.300 1.00 89.81 74 LEU A N 1
ATOM 574 C CA . LEU A 1 74 ? -5.541 -9.221 -2.862 1.00 89.81 74 LEU A CA 1
ATOM 575 C C . LEU A 1 74 ? -6.702 -8.260 -3.131 1.00 89.81 74 LEU A C 1
ATOM 577 O O . LEU A 1 74 ? -7.489 -8.468 -4.051 1.00 89.81 74 LEU A O 1
ATOM 581 N N . ILE A 1 75 ? -6.781 -7.181 -2.355 1.00 92.62 75 ILE A N 1
ATOM 582 C CA . ILE A 1 75 ? -7.786 -6.127 -2.549 1.00 92.62 75 ILE A CA 1
ATOM 583 C C . ILE A 1 75 ? -7.336 -5.144 -3.636 1.00 92.62 75 ILE A C 1
ATOM 585 O O . ILE A 1 75 ? -8.166 -4.590 -4.355 1.00 92.62 75 ILE A O 1
ATOM 589 N N . GLY A 1 76 ? -6.023 -4.935 -3.770 1.00 91.00 76 GLY A N 1
ATOM 590 C CA . GLY A 1 76 ? -5.403 -4.211 -4.881 1.00 91.00 76 GLY A CA 1
ATOM 591 C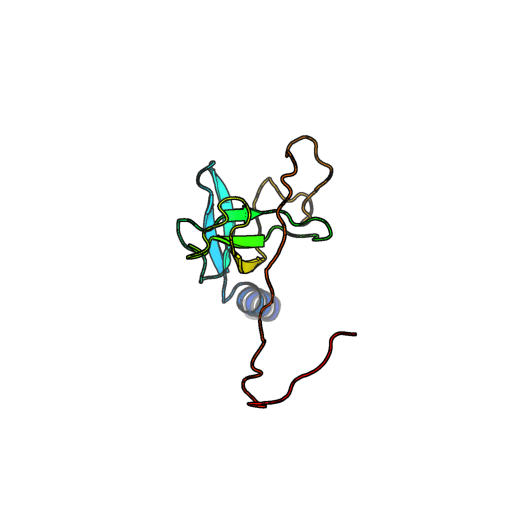 C . GLY A 1 76 ? -4.356 -3.192 -4.435 1.00 91.00 76 GLY A C 1
ATOM 592 O O . GLY A 1 76 ? -4.023 -3.093 -3.257 1.00 91.00 76 GLY A O 1
ATOM 593 N N . GLN A 1 77 ? -3.835 -2.425 -5.389 1.00 91.19 77 GLN A N 1
ATOM 594 C CA . GLN A 1 77 ? -2.850 -1.372 -5.126 1.00 91.19 77 GLN A CA 1
ATOM 595 C C . GLN A 1 77 ? -3.459 -0.209 -4.334 1.00 91.19 77 GLN A C 1
ATOM 597 O O . GLN A 1 77 ? -4.652 0.090 -4.462 1.00 91.19 77 GLN A O 1
ATOM 602 N N . CYS A 1 78 ? -2.629 0.467 -3.546 1.00 90.81 78 CYS A N 1
ATOM 603 C CA . CYS A 1 78 ? -2.988 1.688 -2.834 1.00 90.81 78 CYS A CA 1
ATOM 604 C C . CYS A 1 78 ? -1.870 2.730 -2.923 1.00 90.81 78 CYS A C 1
ATOM 606 O O . CYS A 1 78 ? -0.753 2.441 -3.343 1.00 90.81 78 CYS A O 1
ATOM 608 N N . TYR A 1 79 ? -2.192 3.955 -2.522 1.00 89.06 79 TYR A N 1
ATOM 609 C CA . TYR A 1 79 ? -1.226 5.027 -2.327 1.00 89.06 79 TYR A CA 1
ATOM 610 C C . TYR A 1 79 ? -1.202 5.403 -0.852 1.00 89.06 79 TYR A C 1
ATOM 612 O O . TYR A 1 79 ? -2.256 5.695 -0.285 1.00 89.06 79 TYR A O 1
ATOM 620 N N . ILE A 1 80 ? -0.019 5.453 -0.241 1.00 86.06 80 ILE A N 1
ATOM 621 C CA . ILE A 1 80 ? 0.147 5.945 1.128 1.00 86.06 80 ILE A CA 1
ATOM 622 C C . ILE A 1 80 ? 1.058 7.165 1.129 1.00 86.06 80 ILE A C 1
ATOM 624 O O . ILE A 1 80 ? 2.221 7.110 0.720 1.00 86.06 80 ILE A O 1
ATOM 628 N N . HIS A 1 81 ? 0.530 8.267 1.650 1.00 81.69 81 HIS A N 1
ATOM 629 C CA . HIS A 1 81 ? 1.289 9.489 1.824 1.00 81.69 81 HIS A CA 1
ATOM 630 C C . HIS A 1 81 ? 2.369 9.299 2.898 1.00 81.69 81 HIS A C 1
ATOM 632 O O . HIS A 1 81 ? 2.083 8.839 4.003 1.00 81.69 81 HIS A O 1
ATOM 638 N N . GLY A 1 82 ? 3.613 9.656 2.573 1.00 72.56 82 GLY A N 1
ATOM 639 C CA . GLY A 1 82 ? 4.764 9.538 3.476 1.00 72.56 82 GLY A CA 1
ATOM 640 C C . GLY A 1 82 ? 5.455 8.170 3.482 1.00 72.56 82 GLY A C 1
ATOM 641 O O . GLY A 1 82 ? 6.542 8.064 4.042 1.00 72.56 82 GLY A O 1
ATOM 642 N N . LEU A 1 83 ? 4.867 7.151 2.844 1.00 73.12 83 LEU A N 1
ATOM 643 C CA . LEU A 1 83 ? 5.556 5.891 2.517 1.00 73.12 83 LEU A CA 1
ATOM 644 C C . LEU A 1 83 ? 6.030 5.847 1.063 1.00 73.12 83 LEU A C 1
ATOM 646 O O . LEU A 1 83 ? 6.913 5.067 0.723 1.00 73.12 83 LEU A O 1
ATOM 650 N N . MET A 1 84 ? 5.429 6.672 0.207 1.00 73.56 84 MET A N 1
ATOM 651 C CA . MET A 1 84 ? 5.822 6.807 -1.186 1.00 73.56 84 MET A CA 1
ATOM 652 C C . MET A 1 84 ? 6.499 8.158 -1.405 1.00 73.56 84 MET A C 1
ATOM 654 O O . MET A 1 84 ? 5.881 9.203 -1.178 1.00 73.56 84 MET A O 1
ATOM 658 N N . GLU A 1 85 ? 7.747 8.136 -1.867 1.00 69.19 85 GLU A N 1
ATOM 659 C CA . GLU A 1 85 ? 8.496 9.316 -2.311 1.00 69.19 85 GLU A CA 1
ATOM 660 C C . GLU A 1 85 ? 8.515 9.314 -3.847 1.00 69.19 85 GLU A C 1
ATOM 662 O O . GLU A 1 85 ? 8.653 8.267 -4.470 1.00 69.19 85 GLU A O 1
ATOM 667 N N . GLU A 1 86 ? 8.245 10.465 -4.471 1.00 68.56 86 GLU A N 1
ATOM 668 C CA . GLU A 1 86 ? 8.152 10.611 -5.942 1.00 68.56 86 GLU A CA 1
ATOM 669 C C . GLU A 1 86 ? 7.164 9.653 -6.648 1.00 68.56 86 GLU A C 1
ATOM 671 O O . GLU A 1 86 ? 7.181 9.497 -7.865 1.00 68.56 86 GLU A O 1
ATOM 676 N N . GLY A 1 87 ? 6.242 9.048 -5.893 1.00 65.38 87 GLY A N 1
ATOM 677 C CA . GLY A 1 87 ? 5.262 8.098 -6.420 1.00 65.38 87 GLY A CA 1
ATOM 678 C C . GLY A 1 87 ? 5.727 6.641 -6.435 1.00 65.38 87 GLY A C 1
ATOM 679 O O . GLY A 1 87 ? 5.027 5.818 -7.019 1.00 65.38 87 GLY A O 1
ATOM 680 N N . GLN A 1 88 ? 6.835 6.307 -5.768 1.00 65.44 88 GLN A N 1
ATOM 681 C CA . GLN A 1 88 ? 7.327 4.936 -5.605 1.00 65.44 88 GLN A CA 1
ATOM 682 C C . GLN A 1 88 ? 7.550 4.595 -4.129 1.00 65.44 88 GLN A C 1
ATOM 684 O O . GLN A 1 88 ? 7.836 5.471 -3.310 1.00 65.44 88 GLN A O 1
ATOM 689 N N . PHE A 1 89 ? 7.402 3.318 -3.778 1.00 72.56 89 PHE A N 1
ATOM 690 C CA . PHE A 1 89 ? 7.748 2.818 -2.448 1.00 72.56 89 PHE A CA 1
ATOM 691 C C . PHE A 1 89 ? 9.222 2.383 -2.400 1.00 72.56 89 PHE A C 1
ATOM 693 O O . PHE A 1 89 ? 9.630 1.495 -3.149 1.00 72.56 89 PHE A O 1
ATOM 700 N N . ASP A 1 90 ? 10.021 2.967 -1.502 1.00 73.62 90 ASP A N 1
ATOM 701 C CA . ASP A 1 90 ? 11.414 2.547 -1.297 1.00 73.62 90 ASP A CA 1
ATOM 702 C C . ASP A 1 90 ? 11.494 1.343 -0.350 1.00 73.62 90 ASP A C 1
ATOM 704 O O . ASP A 1 90 ? 11.615 1.469 0.871 1.00 73.62 90 ASP A O 1
ATOM 708 N N . ILE A 1 91 ? 11.474 0.146 -0.935 1.00 68.00 91 ILE A N 1
ATOM 709 C CA . ILE A 1 91 ? 11.592 -1.117 -0.198 1.00 68.00 91 ILE A CA 1
ATOM 710 C C . ILE A 1 91 ? 12.960 -1.322 0.469 1.00 68.00 91 ILE A C 1
ATOM 712 O O . ILE A 1 91 ? 13.098 -2.179 1.338 1.00 68.00 91 ILE A O 1
ATOM 716 N N . LYS A 1 92 ? 13.985 -0.558 0.069 1.00 66.94 92 LYS A N 1
ATOM 717 C CA . LYS A 1 92 ? 15.327 -0.622 0.666 1.00 66.94 92 LYS A CA 1
ATOM 718 C C . LYS A 1 92 ? 15.485 0.351 1.833 1.00 66.94 92 LYS A C 1
ATOM 720 O O . LYS A 1 92 ? 16.541 0.363 2.468 1.00 66.94 92 LYS A O 1
ATOM 725 N N . SER A 1 93 ? 14.457 1.146 2.128 1.00 69.25 93 SER A N 1
ATOM 726 C CA . SER A 1 93 ? 14.471 2.068 3.251 1.00 69.25 93 SER A CA 1
ATOM 727 C C . SER A 1 93 ? 14.586 1.307 4.570 1.00 69.25 93 SER A C 1
ATOM 729 O O . SER A 1 93 ? 13.769 0.444 4.883 1.00 69.25 93 SER A O 1
ATOM 731 N N . SER A 1 94 ? 15.551 1.690 5.407 1.00 63.19 94 SER A N 1
ATOM 732 C CA . SER A 1 94 ? 15.709 1.144 6.764 1.00 63.19 94 SER A CA 1
ATOM 733 C C . SER A 1 94 ? 14.566 1.519 7.716 1.00 63.19 94 SER A C 1
ATOM 735 O O . SER A 1 94 ? 14.549 1.080 8.864 1.00 63.19 94 SER A O 1
ATOM 737 N N . LYS A 1 95 ? 13.605 2.331 7.254 1.00 65.06 95 LYS A N 1
ATOM 738 C CA . LYS A 1 95 ? 12.386 2.691 7.988 1.00 65.06 95 LYS A CA 1
ATOM 739 C C . LYS A 1 95 ? 11.424 1.506 8.159 1.00 65.06 95 LYS A C 1
ATOM 741 O O . LYS A 1 95 ? 10.476 1.623 8.935 1.00 65.06 95 LYS A O 1
ATOM 746 N N . HIS A 1 96 ? 11.636 0.399 7.442 1.00 65.25 96 HIS A N 1
ATOM 747 C CA . HIS A 1 96 ? 10.725 -0.743 7.405 1.00 65.25 96 HIS A CA 1
ATOM 748 C C . HIS A 1 96 ? 11.480 -2.064 7.594 1.00 65.25 96 HIS A C 1
ATOM 750 O O . HIS A 1 96 ? 12.543 -2.271 7.015 1.00 65.25 96 HIS A O 1
ATOM 756 N N . GLU A 1 97 ? 10.917 -2.966 8.396 1.00 62.81 97 GLU A N 1
ATOM 757 C CA . GLU A 1 97 ? 11.421 -4.330 8.556 1.00 62.81 97 GLU A CA 1
ATOM 758 C C . GLU A 1 97 ? 10.619 -5.271 7.652 1.00 62.81 97 GLU A C 1
ATOM 760 O O . GLU A 1 97 ? 9.387 -5.283 7.681 1.00 62.81 97 GLU A O 1
ATOM 765 N N . ALA A 1 98 ? 11.320 -6.040 6.821 1.00 60.84 98 ALA A N 1
ATOM 766 C CA . ALA A 1 98 ? 10.698 -7.012 5.935 1.00 60.84 98 ALA A CA 1
ATOM 767 C C . ALA A 1 98 ? 10.165 -8.212 6.728 1.00 60.84 98 ALA A C 1
ATOM 769 O O . ALA A 1 98 ? 10.898 -8.819 7.506 1.00 60.84 98 ALA A O 1
ATOM 770 N N . GLN A 1 99 ? 8.917 -8.600 6.467 1.00 58.25 99 GLN A N 1
ATOM 771 C CA . GLN A 1 99 ? 8.346 -9.859 6.940 1.00 58.25 99 GLN A CA 1
ATOM 772 C C . GLN A 1 99 ? 8.060 -10.766 5.746 1.00 58.25 99 GLN A C 1
ATOM 774 O O . GLN A 1 99 ? 7.492 -10.327 4.746 1.00 58.25 99 GLN A O 1
ATOM 779 N N . TRP A 1 100 ? 8.472 -12.025 5.859 1.00 57.59 100 TRP A N 1
ATOM 780 C CA . TRP A 1 100 ? 8.270 -13.038 4.830 1.00 57.59 100 TRP A CA 1
ATOM 781 C C . TRP A 1 100 ? 7.034 -13.868 5.157 1.00 57.59 100 TRP A C 1
ATOM 783 O O . TRP A 1 100 ? 6.833 -14.260 6.304 1.00 57.59 100 TRP A O 1
ATOM 793 N N . PHE A 1 101 ? 6.225 -14.141 4.142 1.00 54.09 101 PHE A N 1
ATOM 794 C CA . PHE A 1 101 ? 5.088 -15.052 4.210 1.00 54.09 101 PHE A CA 1
ATOM 795 C C . PHE A 1 101 ? 5.040 -15.860 2.915 1.00 54.09 101 PHE A C 1
ATOM 797 O O . PHE A 1 101 ? 5.405 -15.348 1.852 1.00 54.09 101 PHE A O 1
ATOM 804 N N . GLU A 1 102 ? 4.612 -17.118 2.989 1.00 54.91 102 GLU A N 1
ATOM 805 C CA . GLU A 1 102 ? 4.405 -17.919 1.784 1.00 54.91 102 GLU A CA 1
ATOM 806 C C . GLU A 1 102 ? 3.027 -17.589 1.205 1.00 54.91 102 GLU A C 1
ATOM 808 O O . GLU A 1 102 ? 2.006 -17.623 1.894 1.00 54.91 102 GLU A O 1
ATOM 813 N N . LEU A 1 103 ? 3.005 -17.199 -0.069 1.00 48.72 103 LEU A N 1
ATOM 814 C CA . LEU A 1 103 ? 1.773 -16.896 -0.785 1.00 48.72 103 LEU A CA 1
ATOM 815 C C . LEU A 1 103 ? 1.166 -18.184 -1.349 1.00 48.72 103 LEU A C 1
ATOM 817 O O . LEU A 1 103 ? 1.603 -18.670 -2.388 1.00 48.72 103 LEU A O 1
ATOM 821 N N . GLY A 1 104 ? 0.094 -18.650 -0.705 1.00 49.41 104 GLY A N 1
ATOM 822 C CA . GLY A 1 104 ? -0.839 -19.638 -1.248 1.00 49.41 104 GLY A CA 1
ATOM 823 C C . GLY A 1 104 ? -0.518 -21.105 -0.943 1.00 49.41 104 GLY A C 1
ATOM 824 O O . GLY A 1 104 ? 0.626 -21.540 -0.964 1.00 49.41 104 GLY A O 1
ATOM 825 N N . GLY A 1 105 ? -1.587 -21.876 -0.720 1.00 49.44 105 GLY A N 1
ATOM 826 C CA . GLY A 1 105 ? -1.657 -23.292 -1.093 1.00 49.44 105 GLY A CA 1
ATOM 827 C C . GLY A 1 105 ? -2.285 -23.454 -2.485 1.00 49.44 105 GLY A C 1
ATOM 828 O O . GLY A 1 105 ? -2.710 -22.470 -3.085 1.00 49.44 105 GLY A O 1
ATOM 829 N N . GLU A 1 106 ? -2.364 -24.683 -2.996 1.00 43.81 106 GLU A N 1
ATOM 830 C CA . GLU A 1 106 ? -2.946 -24.975 -4.317 1.00 43.81 106 GLU A CA 1
ATOM 831 C C . GLU A 1 106 ? -4.401 -24.476 -4.423 1.00 43.81 106 GLU A C 1
ATOM 833 O O . GLU A 1 106 ? -5.240 -24.783 -3.573 1.00 43.81 106 GLU A O 1
ATOM 838 N N . TYR A 1 107 ? -4.704 -23.695 -5.464 1.00 44.19 107 TYR A N 1
ATOM 839 C CA . TYR A 1 107 ? -6.062 -23.279 -5.814 1.00 44.19 107 TYR A CA 1
ATOM 840 C C . TYR A 1 107 ? -6.359 -23.651 -7.268 1.00 44.19 107 TYR A C 1
ATOM 842 O O . TYR A 1 107 ? -5.643 -23.255 -8.187 1.00 44.19 107 TYR A O 1
ATOM 850 N N . GLU A 1 108 ? -7.440 -24.399 -7.483 1.00 40.25 108 GLU A N 1
ATOM 851 C CA . GLU A 1 108 ? -8.008 -24.592 -8.815 1.00 40.25 108 GLU A CA 1
ATOM 852 C C . GLU A 1 108 ? -8.730 -23.303 -9.225 1.00 40.25 108 GLU A C 1
ATOM 854 O O . GLU A 1 108 ? -9.715 -22.888 -8.612 1.00 40.25 108 GLU A O 1
ATOM 859 N N . VAL A 1 109 ? -8.221 -22.630 -10.257 1.00 42.72 109 VAL A N 1
ATOM 860 C CA . VAL A 1 109 ? -8.918 -21.502 -10.879 1.00 42.72 109 VAL A CA 1
ATOM 861 C C . VAL A 1 109 ? -9.951 -22.076 -11.845 1.00 42.72 109 VAL A C 1
ATOM 863 O O . VAL A 1 109 ? -9.631 -22.371 -12.995 1.00 42.72 109 VAL A O 1
ATOM 866 N N . GLU A 1 110 ? -11.203 -22.232 -11.410 1.00 42.78 110 GLU A N 1
ATOM 867 C CA . GLU A 1 110 ? -12.294 -22.458 -12.362 1.00 42.78 110 GLU A CA 1
ATOM 868 C C . GLU A 1 110 ? -12.533 -21.173 -13.167 1.00 42.78 110 GLU A C 1
ATOM 870 O O . GLU A 1 110 ? -12.999 -20.149 -12.661 1.00 42.78 110 GLU A O 1
ATOM 875 N N . HIS A 1 111 ? -12.179 -21.212 -14.450 1.00 42.97 111 HIS A N 1
ATOM 876 C CA . HIS A 1 111 ? -12.389 -20.106 -15.374 1.00 42.97 111 HIS A CA 1
ATOM 877 C C . HIS A 1 111 ? -13.906 -19.898 -15.584 1.00 42.97 111 HIS A C 1
ATOM 879 O O . HIS A 1 111 ? -14.581 -20.826 -16.035 1.00 42.97 111 HIS A O 1
ATOM 885 N N . PRO A 1 112 ? -14.473 -18.688 -15.389 1.00 50.44 112 PRO A N 1
ATOM 886 C CA . PRO A 1 112 ? -15.924 -18.457 -15.495 1.00 50.44 112 PRO A CA 1
ATOM 887 C C . PRO A 1 112 ? -16.506 -18.664 -16.906 1.00 50.44 112 PRO A C 1
ATOM 889 O O . PRO A 1 112 ? -17.719 -18.622 -17.089 1.00 50.44 112 PRO A O 1
ATOM 892 N N . PHE A 1 113 ? -15.651 -18.897 -17.908 1.00 51.41 113 PHE A N 1
ATOM 893 C CA . PHE A 1 113 ? -16.038 -19.118 -19.303 1.00 51.41 113 PHE A CA 1
ATOM 894 C C . PHE A 1 113 ? -15.645 -20.500 -19.851 1.00 51.41 113 PHE A C 1
ATOM 896 O O . PHE A 1 113 ? -15.934 -20.783 -21.012 1.00 51.41 113 PHE A O 1
ATOM 903 N N . GLN A 1 114 ? -15.028 -21.367 -19.037 1.00 53.03 114 GLN A N 1
ATOM 904 C CA . GLN A 1 114 ? -14.761 -22.769 -19.378 1.00 53.03 114 GLN A CA 1
ATOM 905 C C . GLN A 1 114 ? -14.831 -23.641 -18.114 1.00 53.03 114 GLN A C 1
ATOM 907 O O . GLN A 1 114 ? -13.797 -23.931 -17.512 1.00 53.03 114 GLN A O 1
ATOM 912 N N . PRO A 1 115 ? -16.031 -24.080 -17.698 1.00 41.97 115 PRO A N 1
ATOM 913 C CA . PRO A 1 115 ? -16.144 -25.085 -16.651 1.00 41.97 115 PRO A CA 1
ATOM 914 C C . PRO A 1 115 ? -15.493 -26.390 -17.142 1.00 41.97 115 PRO A C 1
ATOM 916 O O . PRO A 1 115 ? -15.931 -26.950 -18.149 1.00 41.97 115 PRO A O 1
ATOM 919 N N . GLY A 1 116 ? -14.448 -26.863 -16.453 1.00 52.69 116 GLY A N 1
ATOM 920 C CA . GLY A 1 116 ? -13.895 -28.2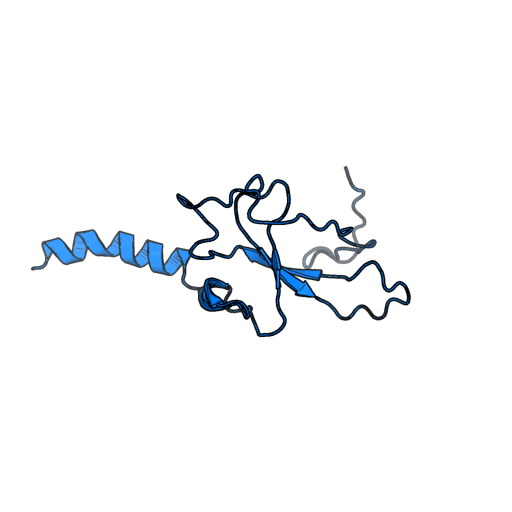17 -16.623 1.00 52.69 116 GLY A CA 1
ATOM 921 C C . GLY A 1 116 ? -12.586 -28.382 -17.413 1.00 52.69 116 GLY A C 1
ATOM 922 O O . GLY A 1 116 ? -12.273 -29.505 -17.806 1.00 52.69 116 GLY A O 1
ATOM 923 N N . GLY A 1 117 ? -11.810 -27.325 -17.665 1.00 42.25 117 GLY A N 1
ATOM 924 C CA . GLY A 1 117 ? -10.492 -27.448 -18.307 1.00 42.25 117 GLY A CA 1
ATOM 925 C C . GLY A 1 117 ? -9.331 -27.415 -17.308 1.00 42.25 117 GLY A C 1
ATOM 926 O O . GLY A 1 117 ? -9.074 -26.368 -16.725 1.00 42.25 117 GLY A O 1
ATOM 927 N N . ILE A 1 118 ? -8.588 -28.518 -17.152 1.00 45.22 118 ILE A N 1
ATOM 928 C CA . ILE A 1 118 ? -7.290 -28.515 -16.452 1.00 45.22 118 ILE A CA 1
ATOM 929 C C . ILE A 1 118 ? -6.236 -27.965 -17.421 1.00 45.22 118 ILE A C 1
ATOM 931 O O . ILE A 1 118 ? -5.963 -28.587 -18.449 1.00 45.22 118 ILE A O 1
ATOM 935 N N . VAL A 1 119 ? -5.630 -26.820 -17.098 1.00 45.81 119 VAL A N 1
ATOM 936 C CA . VAL A 1 119 ? -4.477 -26.277 -17.834 1.00 45.81 119 VAL A CA 1
ATOM 937 C C . VAL A 1 119 ? -3.227 -26.440 -16.963 1.00 45.81 119 VAL A C 1
ATOM 939 O O . VAL A 1 119 ? -3.176 -25.847 -15.887 1.00 45.81 119 VAL A O 1
ATOM 942 N N . PRO A 1 120 ? -2.221 -27.235 -17.375 1.00 36.34 120 PRO A N 1
ATOM 943 C CA . PRO A 1 120 ? -0.978 -27.363 -16.623 1.00 36.34 120 PRO A CA 1
ATOM 944 C C . PRO A 1 120 ? -0.163 -26.069 -16.685 1.00 36.34 120 PRO A C 1
ATOM 946 O O . PRO A 1 120 ? -0.063 -25.444 -17.742 1.00 36.34 120 PRO A O 1
ATOM 949 N N . SER A 1 121 ? 0.453 -25.707 -15.561 1.00 41.62 121 SER A N 1
ATOM 950 C CA . SER A 1 121 ? 1.362 -24.567 -15.443 1.00 41.62 121 SER A CA 1
ATOM 951 C C . SER A 1 121 ? 2.575 -24.718 -16.370 1.00 41.62 121 SER A C 1
ATOM 953 O O . SER A 1 121 ? 3.271 -25.736 -16.304 1.00 41.62 121 SER A O 1
ATOM 955 N N . GLN A 1 122 ? 2.849 -23.694 -17.180 1.00 39.75 122 GLN A N 1
ATOM 956 C CA . GLN A 1 122 ? 4.187 -23.409 -17.708 1.00 39.75 122 GLN A CA 1
ATOM 957 C C . GLN A 1 122 ? 4.735 -22.163 -17.027 1.00 39.75 122 GLN A C 1
ATOM 959 O O . GLN A 1 122 ? 3.931 -21.226 -16.820 1.00 39.75 122 GLN A O 1
#

Radius of gyration: 19.18 Å; chains: 1; bounding box: 32×61×36 Å

Sequence (122 aa):
MLSLQRHQQPFREAINAFNGDKILGSTAVGYAGMFNKSTRPGDIVVALFGGEYPFVLRPRQSLRVDVDLGDFELIGQCYIHGLMEEGQFDIKSSKHEAQWFELGGEYEVEHPFQPGGIVPSQ

pLDDT: mean 70.84, std 16.92, range [36.34, 93.81]

Secondary structure (DSSP, 8-state):
-HHHHHHHHHHHHHHHHHHTTEEEEE-TTS-EEEEETT--TT-EEEEPTT-SSEEEEEEE----S-TT--EEEEEEE-EEBTTEETTEE-TT-TTS---------------TT-TT------

Foldseek 3Di:
DVPVVVVCVVVVVVCCVVQVQWDWDADPVGWTWIFGVPDDPQWDWDDDVVDFFIWTKHFDPDPDPDPQATAIDTRTTMGTPPQDDPNGGDPVDPVDDDDDHDYDDDDDPQDPVDGPDDDDDD

Organism: NCBI:txid1851006